Protein AF-A0A8C2JJI7-F1 (afdb_monomer_lite)

pLDDT: mean 74.16, std 18.77, range [37.81, 94.94]

Structure (mmCIF, N/CA/C/O backbone):
data_AF-A0A8C2JJI7-F1
#
_entry.id   AF-A0A8C2JJI7-F1
#
loop_
_atom_site.group_PDB
_atom_site.id
_atom_site.type_symbol
_atom_site.label_atom_id
_atom_site.label_alt_id
_atom_site.label_comp_id
_atom_site.label_asym_id
_atom_site.label_entity_id
_atom_site.label_seq_id
_atom_site.pdbx_PDB_ins_code
_atom_site.Cartn_x
_atom_site.Cartn_y
_atom_site.Cartn_z
_atom_site.occupancy
_atom_site.B_iso_or_equiv
_atom_site.auth_seq_id
_atom_site.auth_comp_id
_atom_site.auth_asym_id
_atom_site.auth_atom_id
_atom_site.pdbx_PDB_model_num
ATOM 1 N N . SER A 1 1 ? -1.330 2.331 -19.815 1.00 46.25 1 SER A N 1
ATOM 2 C CA . SER A 1 1 ? -0.433 3.511 -19.805 1.00 46.25 1 SER A CA 1
ATOM 3 C C . SER A 1 1 ? 1.007 3.026 -19.853 1.00 46.25 1 SER A C 1
ATOM 5 O O . SER A 1 1 ? 1.228 1.858 -19.550 1.00 46.25 1 SER A O 1
ATOM 7 N N . LEU A 1 2 ? 1.943 3.859 -20.327 1.00 45.59 2 LEU A N 1
ATOM 8 C CA . LEU A 1 2 ? 3.350 3.487 -20.522 1.00 45.59 2 LEU A CA 1
ATOM 9 C C . LEU A 1 2 ? 3.884 2.721 -19.292 1.00 45.59 2 LEU A C 1
ATOM 11 O O . LEU A 1 2 ? 3.709 3.190 -18.174 1.00 45.59 2 LEU A O 1
ATOM 15 N N . GLU A 1 3 ? 4.501 1.557 -19.527 1.00 57.91 3 GLU A N 1
ATOM 16 C CA . GLU A 1 3 ? 5.261 0.748 -18.547 1.00 57.91 3 GLU A CA 1
ATOM 17 C C . GLU A 1 3 ? 4.516 -0.260 -17.645 1.00 57.91 3 GLU A C 1
ATOM 19 O O . GLU A 1 3 ? 5.050 -0.665 -16.616 1.00 57.91 3 GLU A O 1
ATOM 24 N N . GLY A 1 4 ? 3.329 -0.752 -18.022 1.00 52.88 4 GLY A N 1
ATOM 25 C CA . GLY A 1 4 ? 2.749 -1.941 -17.361 1.00 52.88 4 GLY A CA 1
ATOM 26 C C . GLY A 1 4 ? 2.351 -1.733 -15.893 1.00 52.88 4 GLY A C 1
ATOM 27 O O . GLY A 1 4 ? 2.170 -2.696 -15.150 1.00 52.88 4 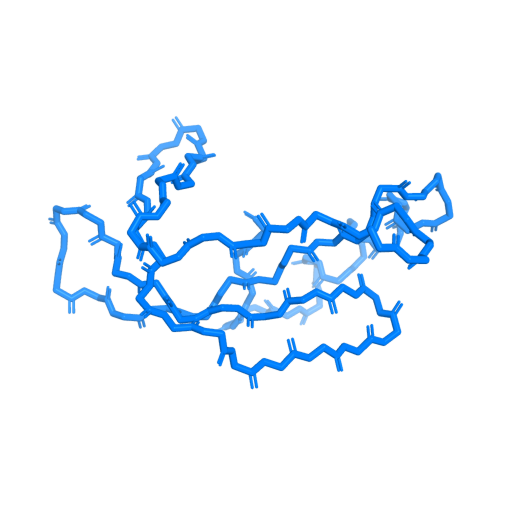GLY A O 1
ATOM 28 N N . ASP A 1 5 ? 2.212 -0.477 -15.474 1.00 61.91 5 ASP A N 1
ATOM 29 C CA . ASP A 1 5 ? 1.745 -0.143 -14.141 1.00 61.91 5 ASP A CA 1
ATOM 30 C C . ASP A 1 5 ? 0.265 -0.506 -13.982 1.00 61.91 5 ASP A C 1
ATOM 32 O O . ASP A 1 5 ? -0.577 -0.167 -14.820 1.00 61.91 5 ASP A O 1
ATOM 36 N N . TYR A 1 6 ? -0.044 -1.166 -12.867 1.00 68.75 6 TYR A N 1
ATOM 37 C CA . TYR A 1 6 ? -1.408 -1.491 -12.475 1.00 68.75 6 TYR A CA 1
ATOM 38 C C . TYR A 1 6 ? -2.248 -0.211 -12.358 1.00 68.75 6 TYR A C 1
ATOM 40 O O . TYR A 1 6 ? -1.862 0.728 -11.653 1.00 68.75 6 TYR A O 1
ATOM 48 N N . GLN A 1 7 ? -3.374 -0.154 -13.071 1.00 74.75 7 GLN A N 1
ATOM 49 C CA . GLN A 1 7 ? -4.307 0.966 -12.986 1.00 74.75 7 GLN A CA 1
ATOM 50 C C . GLN A 1 7 ? -5.207 0.775 -11.770 1.00 74.75 7 GLN A C 1
ATOM 52 O O . GLN A 1 7 ? -6.122 -0.037 -11.798 1.00 74.75 7 GLN A O 1
ATOM 57 N N . LEU A 1 8 ? -4.917 1.532 -10.715 1.00 77.56 8 LEU A N 1
ATOM 58 C CA . LEU A 1 8 ? -5.690 1.511 -9.480 1.00 77.56 8 LEU A CA 1
ATOM 59 C C . LEU A 1 8 ? -7.038 2.190 -9.668 1.00 77.56 8 LEU A C 1
ATOM 61 O O . LEU A 1 8 ? -7.098 3.314 -10.174 1.00 77.56 8 LEU A O 1
ATOM 65 N N . LEU A 1 9 ? -8.094 1.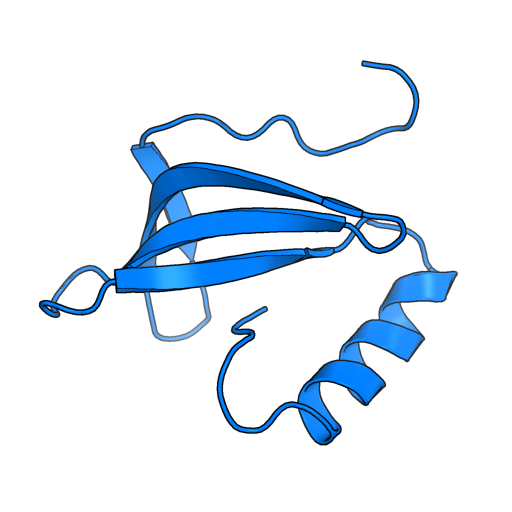534 -9.198 1.00 84.06 9 LEU A N 1
ATOM 66 C CA . LEU A 1 9 ? -9.431 2.108 -9.148 1.00 84.06 9 LEU A CA 1
ATOM 67 C C . LEU A 1 9 ? -9.825 2.414 -7.702 1.00 84.06 9 LEU A C 1
ATOM 69 O O . LEU A 1 9 ? -9.563 1.648 -6.776 1.00 84.06 9 LEU A O 1
ATOM 73 N N . GLN A 1 10 ? -10.477 3.556 -7.495 1.00 87.38 10 GLN A N 1
ATOM 74 C CA . GLN A 1 10 ? -11.103 3.841 -6.209 1.00 87.38 10 GLN A CA 1
ATOM 75 C C . GLN A 1 10 ? -12.197 2.797 -5.939 1.00 87.38 10 GLN A C 1
ATOM 77 O O . GLN A 1 10 ? -12.898 2.388 -6.863 1.00 87.38 10 GLN A O 1
ATOM 82 N N . HIS A 1 11 ? -12.329 2.369 -4.684 1.00 91.44 11 HIS A N 1
ATOM 83 C CA . HIS A 1 11 ? -13.194 1.276 -4.219 1.00 91.44 11 HIS A CA 1
ATOM 84 C C . HIS A 1 11 ? -12.807 -0.127 -4.695 1.00 91.44 11 HIS A C 1
ATOM 86 O O . HIS A 1 11 ? -13.517 -1.095 -4.413 1.00 91.44 11 HIS A O 1
ATOM 92 N N . GLU A 1 12 ? -11.670 -0.272 -5.373 1.00 90.94 12 GLU A N 1
ATOM 93 C CA . GLU A 1 12 ? -11.115 -1.584 -5.663 1.00 90.94 12 GLU A CA 1
ATOM 94 C C . GLU A 1 12 ? -10.827 -2.350 -4.366 1.00 90.94 12 GLU A C 1
ATOM 96 O O . GLU A 1 12 ? -10.397 -1.779 -3.359 1.00 90.94 12 GLU A O 1
ATOM 101 N N . VAL A 1 13 ? -11.080 -3.657 -4.392 1.00 89.75 13 VAL A N 1
ATOM 102 C CA . VAL A 1 13 ? -10.897 -4.533 -3.240 1.00 89.75 13 VAL A CA 1
ATOM 103 C C . VAL A 1 13 ? -9.615 -5.340 -3.409 1.00 89.75 13 VAL A C 1
ATOM 105 O O . VAL A 1 13 ? -9.517 -6.183 -4.298 1.00 89.75 13 VAL A O 1
ATOM 108 N N . LEU A 1 14 ? -8.653 -5.106 -2.519 1.00 87.75 14 LEU A N 1
ATOM 109 C CA . LEU A 1 14 ? -7.407 -5.859 -2.414 1.00 87.75 14 LEU A CA 1
ATOM 110 C C . LEU A 1 14 ? -7.551 -6.938 -1.336 1.00 87.75 14 LEU A C 1
ATOM 112 O O . LEU A 1 14 ? -8.092 -6.683 -0.258 1.00 87.75 14 LEU A O 1
ATOM 116 N N . CYS A 1 15 ? -7.038 -8.136 -1.598 1.00 85.50 15 CYS A N 1
ATOM 117 C CA . CYS A 1 15 ? -7.122 -9.264 -0.672 1.00 85.50 15 CYS A CA 1
ATOM 118 C C . CYS A 1 15 ? -5.730 -9.796 -0.335 1.00 85.50 15 CYS A C 1
ATOM 120 O O . CYS A 1 15 ? -4.918 -10.030 -1.227 1.00 85.50 15 CYS A O 1
ATOM 122 N N . SER A 1 16 ? -5.495 -10.055 0.949 1.00 82.81 16 SER A N 1
ATOM 123 C CA . SER A 1 16 ? -4.417 -10.929 1.411 1.00 82.81 16 SER A CA 1
ATOM 124 C C . SER A 1 16 ? -4.992 -12.291 1.814 1.00 82.81 16 SER A C 1
ATOM 126 O O . SER A 1 16 ? -6.189 -12.542 1.670 1.00 82.81 16 SER A O 1
ATOM 128 N N . LEU A 1 17 ? -4.155 -13.185 2.348 1.00 79.50 17 LEU A N 1
ATOM 129 C CA . LEU A 1 17 ? -4.607 -14.496 2.834 1.00 79.50 17 LEU A CA 1
ATOM 130 C C . LEU A 1 17 ? -5.630 -14.401 3.978 1.00 79.50 17 LEU A C 1
ATOM 132 O O . LEU A 1 17 ? -6.387 -15.341 4.196 1.00 79.50 17 LEU A O 1
ATOM 136 N N . THR A 1 18 ? -5.630 -13.299 4.732 1.00 85.25 18 THR A N 1
ATOM 137 C CA . THR A 1 18 ? -6.412 -13.168 5.973 1.00 85.25 18 THR A CA 1
ATOM 138 C C . THR A 1 18 ? -7.242 -11.894 6.056 1.00 85.25 18 THR A C 1
ATOM 140 O O . THR A 1 18 ? -8.070 -11.781 6.955 1.00 85.25 18 THR A O 1
ATOM 143 N N . ASN A 1 19 ? -7.030 -10.925 5.163 1.00 86.62 19 ASN A N 1
ATOM 144 C CA . ASN A 1 19 ? -7.659 -9.611 5.252 1.00 86.62 19 ASN A CA 1
ATOM 145 C C . ASN A 1 19 ? -8.120 -9.099 3.888 1.00 86.62 19 ASN A C 1
ATOM 147 O O . ASN A 1 19 ? -7.606 -9.487 2.838 1.00 86.62 19 ASN A O 1
ATOM 151 N N . THR A 1 20 ? -9.058 -8.159 3.936 1.00 91.50 20 THR A N 1
ATOM 152 C CA . THR A 1 20 ? -9.600 -7.470 2.768 1.00 91.50 20 THR A CA 1
ATOM 153 C C . THR A 1 20 ? -9.493 -5.967 2.973 1.00 91.50 20 THR A C 1
ATOM 155 O O . THR A 1 20 ? -9.795 -5.455 4.053 1.00 91.50 20 THR A O 1
ATOM 158 N N . TYR A 1 21 ? -9.088 -5.256 1.929 1.00 92.94 21 TYR A N 1
ATOM 159 C CA . TYR A 1 21 ? -8.829 -3.826 1.956 1.00 92.94 21 TYR A CA 1
ATOM 160 C C . TYR A 1 21 ? -9.565 -3.151 0.812 1.00 92.94 21 TYR A C 1
ATOM 162 O O . TYR A 1 21 ? -9.546 -3.639 -0.311 1.00 92.94 21 TYR A O 1
ATOM 170 N N . GLU A 1 22 ? -10.199 -2.023 1.089 1.00 94.75 22 GLU A N 1
ATOM 171 C CA . GLU A 1 22 ? -10.843 -1.203 0.070 1.00 94.75 22 GLU A CA 1
ATOM 172 C C . GLU A 1 22 ? -9.999 0.034 -0.206 1.00 94.75 22 GLU A C 1
ATOM 174 O O . GLU A 1 22 ? -9.688 0.785 0.722 1.00 94.75 22 GLU A O 1
ATOM 179 N N . VAL A 1 23 ? -9.632 0.240 -1.469 1.00 93.62 23 VAL A N 1
ATOM 180 C CA . VAL A 1 23 ? -8.867 1.406 -1.913 1.00 93.62 23 VAL A CA 1
ATOM 181 C C . VAL A 1 23 ? -9.732 2.652 -1.785 1.00 93.62 23 VAL A C 1
ATOM 183 O O . VAL A 1 23 ? -10.781 2.767 -2.412 1.00 93.62 23 VAL A O 1
ATOM 186 N N . LEU A 1 24 ? -9.275 3.615 -0.994 1.00 94.19 24 LEU A N 1
ATOM 187 C CA . LEU A 1 24 ? -9.959 4.891 -0.807 1.00 94.19 24 LEU A CA 1
ATOM 188 C C . LEU A 1 24 ? -9.360 5.986 -1.677 1.00 94.19 24 LEU A C 1
ATOM 190 O O . LEU A 1 24 ? -10.091 6.818 -2.205 1.00 94.19 24 LEU A O 1
ATOM 194 N N . GLU A 1 25 ? -8.033 6.019 -1.781 1.00 92.81 25 GLU A N 1
ATOM 195 C CA . GLU A 1 25 ? -7.320 7.134 -2.395 1.00 92.81 25 GLU A CA 1
ATOM 196 C C . GLU A 1 25 ? -5.914 6.713 -2.831 1.00 92.81 25 GLU A C 1
ATOM 198 O O . GLU A 1 25 ? -5.247 5.920 -2.163 1.00 92.81 25 GLU A O 1
ATOM 203 N N . PHE A 1 26 ? -5.436 7.278 -3.937 1.00 92.12 26 PHE A N 1
ATOM 204 C CA . PHE A 1 26 ? -4.039 7.170 -4.339 1.00 92.12 26 PHE A CA 1
ATOM 205 C C . PHE A 1 26 ? -3.180 8.171 -3.560 1.00 92.12 26 PHE A C 1
ATOM 207 O O . PHE A 1 26 ? -3.475 9.360 -3.551 1.0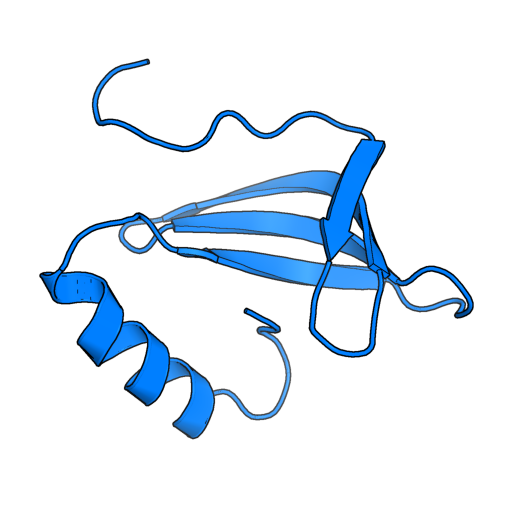0 92.12 26 PHE A O 1
ATOM 214 N N . LEU A 1 27 ? -2.095 7.696 -2.942 1.00 89.81 27 LEU A N 1
ATOM 215 C CA . LEU A 1 27 ? -1.203 8.539 -2.139 1.00 89.81 27 LEU A CA 1
ATOM 216 C C . LEU A 1 27 ? 0.068 8.946 -2.885 1.00 89.81 27 LEU A C 1
ATOM 218 O O . LEU A 1 27 ? 0.593 10.032 -2.655 1.00 89.81 27 LEU A O 1
ATOM 222 N N . GLY A 1 28 ? 0.594 8.091 -3.764 1.00 87.81 28 GLY A N 1
ATOM 223 C CA . GLY A 1 28 ? 1.807 8.425 -4.503 1.00 87.81 28 GLY A CA 1
ATOM 224 C C . GLY A 1 28 ? 2.405 7.274 -5.297 1.00 87.81 28 GLY A C 1
ATOM 225 O O . GLY A 1 28 ? 2.053 6.108 -5.132 1.00 87.81 28 GLY A O 1
ATOM 226 N N . ARG A 1 29 ? 3.345 7.614 -6.180 1.00 87.56 29 ARG A N 1
ATOM 227 C CA . ARG A 1 29 ? 4.107 6.665 -6.997 1.00 87.56 29 ARG A CA 1
ATOM 228 C C . ARG A 1 29 ? 5.593 6.932 -6.818 1.00 87.56 29 ARG A C 1
ATOM 230 O O . ARG A 1 29 ? 6.027 8.078 -6.846 1.00 87.56 29 ARG A O 1
ATOM 237 N N . GLY A 1 30 ? 6.361 5.860 -6.682 1.00 80.94 30 GLY A N 1
ATOM 238 C CA . GLY A 1 30 ? 7.818 5.901 -6.659 1.00 80.94 30 GLY A CA 1
ATOM 239 C C . GLY A 1 30 ? 8.424 4.825 -7.551 1.00 80.94 30 GLY A C 1
ATOM 240 O O . GLY A 1 30 ? 7.717 4.067 -8.216 1.00 80.94 30 GLY A O 1
ATOM 241 N N . THR A 1 31 ? 9.752 4.729 -7.529 1.00 79.62 31 THR A N 1
ATOM 242 C CA . THR A 1 31 ? 10.533 3.778 -8.339 1.00 79.62 31 THR A CA 1
ATOM 243 C C . THR A 1 31 ? 10.051 2.333 -8.195 1.00 79.62 31 THR A C 1
ATOM 245 O O . THR A 1 31 ? 10.010 1.589 -9.169 1.00 79.62 31 THR A O 1
ATOM 248 N N . PHE A 1 32 ? 9.641 1.942 -6.988 1.00 75.44 32 PHE A N 1
ATOM 249 C CA . PHE A 1 32 ? 9.322 0.552 -6.654 1.00 75.44 32 PHE A CA 1
ATOM 250 C C . PHE A 1 32 ? 7.838 0.190 -6.781 1.00 75.44 32 PHE A C 1
ATOM 252 O O . PHE A 1 32 ? 7.492 -0.984 -6.668 1.00 75.44 32 PHE A O 1
ATOM 259 N N . GLY A 1 33 ? 6.950 1.162 -7.005 1.00 83.25 33 GLY A N 1
ATOM 260 C CA . GLY A 1 33 ? 5.516 0.893 -7.019 1.00 83.25 33 GLY A CA 1
ATOM 261 C C . GLY A 1 33 ? 4.642 2.093 -6.689 1.00 83.25 33 GLY A C 1
ATOM 262 O O . GLY A 1 33 ? 5.063 3.249 -6.762 1.00 83.25 33 GLY A O 1
ATOM 263 N N . GLN A 1 34 ? 3.402 1.787 -6.330 1.00 87.50 34 GLN A N 1
ATOM 264 C CA . GLN A 1 34 ? 2.345 2.747 -6.025 1.00 87.50 34 GLN A CA 1
ATOM 265 C C . GLN A 1 34 ? 1.887 2.563 -4.584 1.00 87.50 34 GLN A C 1
ATOM 267 O O . GLN A 1 34 ? 1.845 1.439 -4.100 1.00 87.50 34 GLN A O 1
ATOM 272 N N . VAL A 1 35 ? 1.543 3.650 -3.902 1.00 89.12 35 VAL A N 1
ATOM 273 C CA . VAL A 1 35 ? 1.016 3.629 -2.537 1.00 89.12 35 VAL A CA 1
ATOM 274 C C . VAL A 1 35 ? -0.416 4.139 -2.555 1.00 89.12 35 VAL A C 1
ATOM 276 O O . VAL A 1 35 ? -0.708 5.178 -3.151 1.00 89.12 35 VAL A O 1
ATOM 279 N N . VAL A 1 36 ? -1.302 3.412 -1.885 1.00 91.50 36 VAL A N 1
ATOM 280 C CA . VAL A 1 36 ? -2.719 3.748 -1.738 1.00 91.50 36 VAL A CA 1
ATOM 281 C C . VAL A 1 36 ? -3.122 3.769 -0.276 1.00 91.50 36 VAL A C 1
ATOM 283 O O . VAL A 1 36 ? -2.580 3.033 0.546 1.00 91.50 36 VAL A O 1
ATOM 286 N N . LYS A 1 37 ? -4.096 4.615 0.039 1.00 93.12 37 LYS A N 1
ATOM 287 C CA . LYS A 1 37 ? -4.814 4.611 1.304 1.00 93.12 37 LYS A CA 1
ATOM 288 C C . LYS A 1 37 ? -5.949 3.613 1.194 1.00 93.12 37 LYS A C 1
ATOM 290 O O . LYS A 1 37 ? -6.773 3.730 0.286 1.00 93.12 37 LYS A O 1
ATOM 295 N N . CYS A 1 38 ? -6.029 2.693 2.141 1.00 94.75 38 CYS A N 1
ATOM 296 C CA . CYS A 1 38 ? -7.082 1.696 2.179 1.00 94.75 38 CYS A CA 1
ATOM 297 C C . CYS A 1 38 ? -7.776 1.658 3.534 1.00 94.75 38 CYS A C 1
ATOM 299 O O . CYS A 1 38 ? -7.162 1.897 4.575 1.00 94.75 38 CYS A O 1
ATOM 301 N N . TRP A 1 39 ? -9.050 1.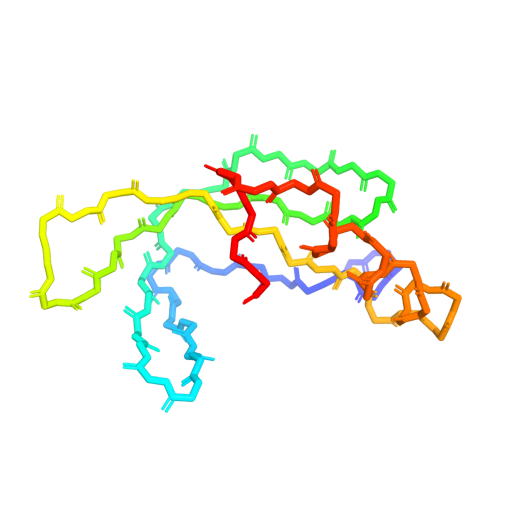289 3.514 1.00 94.94 39 TRP A N 1
ATOM 302 C CA . TRP A 1 39 ? -9.760 0.846 4.704 1.00 94.94 39 TRP A CA 1
ATOM 303 C C . TRP A 1 39 ? -9.642 -0.672 4.830 1.00 94.94 39 TRP A C 1
ATOM 305 O O . TRP A 1 39 ? -9.979 -1.399 3.894 1.00 94.94 39 TRP A O 1
ATOM 315 N N . LYS A 1 40 ? -9.164 -1.164 5.976 1.00 93.50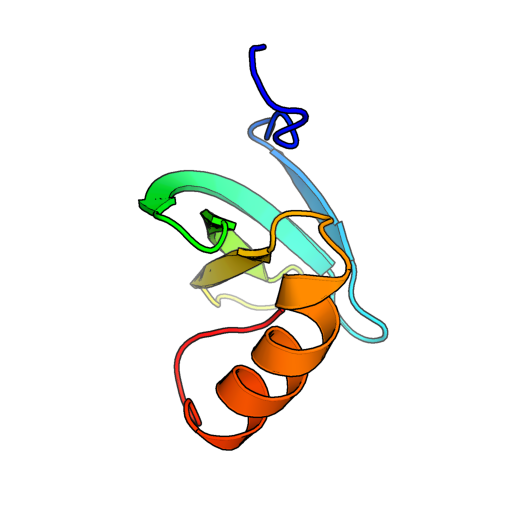 40 LYS A N 1
ATOM 316 C CA . LYS A 1 40 ? -9.172 -2.599 6.276 1.00 93.50 40 LYS A CA 1
ATOM 317 C C . LYS A 1 40 ? -10.579 -3.001 6.711 1.00 93.50 40 LYS A C 1
ATOM 319 O O . LYS A 1 40 ? -11.059 -2.604 7.772 1.00 93.50 40 LYS A O 1
ATOM 324 N N . ARG A 1 41 ? -11.255 -3.787 5.875 1.00 91.69 41 ARG A N 1
ATOM 325 C CA . ARG A 1 41 ? -12.644 -4.179 6.118 1.00 91.69 41 ARG A CA 1
ATOM 326 C C . ARG A 1 41 ? -12.752 -5.018 7.388 1.00 91.69 41 ARG A C 1
ATOM 328 O O . ARG A 1 41 ? -11.898 -5.852 7.675 1.00 91.69 41 ARG A O 1
ATOM 335 N N . GLY A 1 42 ? -13.826 -4.790 8.137 1.00 93.00 42 GLY A N 1
ATOM 336 C CA . GLY A 1 42 ? -14.058 -5.447 9.426 1.00 93.00 42 GLY A CA 1
ATOM 337 C C . GLY A 1 42 ? -13.294 -4.825 10.599 1.00 93.00 42 GLY A C 1
ATOM 338 O O . GLY A 1 42 ? -13.473 -5.275 11.727 1.00 93.00 42 GLY A O 1
ATOM 339 N N . THR A 1 43 ? -12.489 -3.782 10.372 1.00 91.06 43 THR A N 1
ATOM 340 C CA . THR A 1 43 ? -11.880 -2.969 11.435 1.00 91.06 43 THR A CA 1
ATOM 341 C C . THR A 1 43 ? -12.153 -1.482 11.192 1.00 91.06 43 THR A C 1
ATOM 343 O O . THR A 1 43 ? -12.754 -1.107 10.188 1.00 91.06 43 THR A O 1
ATOM 346 N N . SER A 1 44 ? -11.729 -0.611 12.108 1.00 90.12 44 SER A N 1
ATOM 347 C CA . SER A 1 44 ? -11.756 0.850 11.912 1.00 90.12 44 SER A CA 1
ATOM 348 C C . SER A 1 44 ? -10.404 1.393 11.428 1.00 90.12 44 SER A C 1
ATOM 350 O O . SER A 1 44 ? -10.125 2.582 11.563 1.00 90.12 44 SER A O 1
ATOM 352 N N . GLU A 1 45 ? -9.528 0.523 10.916 1.00 91.31 45 GLU A N 1
ATOM 353 C CA . GLU A 1 45 ? -8.148 0.875 10.589 1.00 91.31 45 GLU A CA 1
ATOM 354 C C . GLU A 1 45 ? -8.026 1.418 9.160 1.00 91.31 45 GLU A C 1
ATOM 356 O O . GLU A 1 45 ? -8.485 0.806 8.190 1.00 91.31 45 GLU A O 1
ATOM 361 N N . ILE A 1 46 ? -7.339 2.554 9.035 1.00 92.56 46 ILE A N 1
ATOM 362 C CA . ILE A 1 46 ? -6.882 3.115 7.763 1.00 92.56 46 ILE A CA 1
ATOM 363 C C . ILE A 1 46 ? -5.395 2.813 7.621 1.00 92.56 46 ILE A C 1
ATOM 365 O O . ILE A 1 46 ? -4.607 3.136 8.508 1.00 92.56 46 ILE A O 1
ATOM 369 N N . VAL A 1 47 ? -5.012 2.208 6.501 1.00 89.44 47 VAL A N 1
ATOM 370 C CA . VAL A 1 47 ? -3.639 1.760 6.240 1.00 89.44 47 VAL A CA 1
ATOM 371 C C . VAL A 1 47 ? -3.130 2.299 4.910 1.00 89.44 47 VAL A C 1
ATOM 373 O O . VAL A 1 47 ? -3.913 2.604 4.011 1.00 89.44 47 VAL A O 1
ATOM 376 N N . ALA A 1 48 ? -1.811 2.394 4.776 1.00 90.06 48 ALA A N 1
ATOM 377 C CA . ALA A 1 48 ? -1.158 2.581 3.488 1.00 90.06 48 ALA A CA 1
ATOM 378 C C . ALA A 1 48 ? -0.712 1.214 2.945 1.00 90.06 48 ALA A C 1
ATOM 380 O O . ALA A 1 48 ? -0.062 0.451 3.661 1.00 90.06 48 ALA A O 1
ATOM 381 N N . ILE A 1 49 ? -1.055 0.907 1.694 1.00 88.06 49 ILE A N 1
ATOM 382 C CA . ILE A 1 49 ? -0.646 -0.321 0.995 1.00 88.06 49 ILE A CA 1
ATOM 383 C C . ILE A 1 49 ? 0.250 0.064 -0.174 1.00 88.06 49 ILE A C 1
ATOM 385 O O . ILE A 1 49 ? -0.103 0.945 -0.960 1.00 88.06 49 ILE A O 1
ATOM 389 N N . LYS A 1 50 ? 1.412 -0.589 -0.286 1.00 86.94 50 LYS A N 1
ATOM 390 C CA . LYS A 1 50 ? 2.380 -0.363 -1.367 1.00 86.94 50 LYS A CA 1
ATOM 391 C C . LYS A 1 50 ? 2.322 -1.520 -2.358 1.00 86.94 50 LYS A C 1
ATOM 393 O O . LYS A 1 50 ? 2.816 -2.608 -2.096 1.00 86.94 50 LYS A O 1
ATOM 398 N N . ILE A 1 51 ? 1.772 -1.245 -3.530 1.00 82.56 51 ILE A N 1
ATOM 399 C CA . ILE A 1 51 ? 1.644 -2.190 -4.635 1.00 82.56 51 ILE A CA 1
ATOM 400 C C . ILE A 1 51 ? 2.924 -2.129 -5.461 1.00 82.56 51 ILE A C 1
ATOM 402 O O . ILE A 1 51 ? 3.217 -1.120 -6.112 1.00 82.56 51 ILE A O 1
ATOM 406 N N . LEU A 1 52 ? 3.704 -3.206 -5.406 1.00 80.19 52 LEU A N 1
ATOM 407 C CA . LEU A 1 52 ? 4.977 -3.312 -6.112 1.00 80.19 52 LEU A CA 1
ATOM 408 C C . LEU A 1 52 ? 4.764 -3.524 -7.615 1.00 80.19 52 LEU A C 1
ATOM 410 O O . LEU A 1 52 ? 3.828 -4.202 -8.040 1.00 80.19 52 LEU A O 1
ATOM 414 N N . LYS A 1 53 ? 5.660 -2.966 -8.437 1.00 75.50 53 LYS A N 1
ATOM 415 C CA . LYS A 1 53 ? 5.657 -3.237 -9.882 1.00 75.50 53 LYS A CA 1
ATOM 416 C C . LYS A 1 53 ? 5.983 -4.711 -10.137 1.00 75.50 53 LYS A C 1
ATOM 418 O O . LYS A 1 53 ? 6.922 -5.248 -9.546 1.00 75.50 53 LYS A O 1
ATOM 423 N N . ASN A 1 54 ? 5.262 -5.348 -11.061 1.00 65.31 54 ASN A N 1
ATOM 424 C CA . ASN A 1 54 ? 5.516 -6.733 -11.455 1.00 65.31 54 ASN A CA 1
ATOM 425 C C . ASN A 1 54 ? 6.762 -6.826 -12.360 1.00 65.31 54 ASN A C 1
ATOM 427 O O . ASN A 1 54 ? 6.655 -6.943 -13.578 1.00 65.31 54 ASN A O 1
ATOM 431 N N . HIS A 1 55 ? 7.951 -6.723 -11.760 1.00 61.44 55 HIS A N 1
ATOM 432 C CA . HIS A 1 55 ? 9.234 -6.941 -12.428 1.00 61.44 55 HIS A CA 1
ATOM 433 C C . HIS A 1 55 ? 10.056 -7.966 -11.630 1.00 61.44 55 HIS A C 1
ATOM 435 O O . HIS A 1 55 ? 10.178 -7.825 -10.408 1.00 61.44 55 HIS A O 1
ATOM 441 N N . PRO A 1 56 ? 10.683 -8.965 -12.277 1.00 56.78 56 PRO A N 1
ATOM 442 C CA . PRO A 1 56 ? 11.420 -10.032 -11.589 1.00 56.78 56 PRO A CA 1
ATOM 443 C C . PRO A 1 56 ? 12.550 -9.517 -10.677 1.00 56.78 56 PRO A C 1
ATOM 445 O O . PRO A 1 56 ? 12.837 -10.119 -9.645 1.00 56.78 56 PRO A O 1
ATOM 448 N N . SER A 1 57 ? 13.137 -8.359 -10.991 1.00 58.62 57 SER A N 1
ATOM 449 C CA . SER A 1 57 ? 14.131 -7.681 -10.140 1.00 58.62 57 SER A CA 1
ATOM 450 C C . SER A 1 57 ? 13.566 -7.172 -8.804 1.00 58.62 57 SER A C 1
ATOM 452 O O . SER A 1 57 ? 14.301 -7.109 -7.821 1.00 58.62 57 SER A O 1
ATOM 454 N N . TYR A 1 58 ? 12.276 -6.819 -8.743 1.00 53.38 58 TYR A N 1
ATOM 455 C CA . TYR A 1 58 ? 11.628 -6.287 -7.536 1.00 53.38 58 TYR A CA 1
ATOM 456 C C . TYR A 1 58 ? 11.028 -7.381 -6.649 1.00 53.38 58 TYR A C 1
ATOM 458 O O . TYR A 1 58 ? 10.858 -7.149 -5.457 1.00 53.38 58 TYR A O 1
ATOM 466 N N . ALA A 1 59 ? 10.790 -8.588 -7.175 1.00 53.59 59 ALA A N 1
ATOM 467 C CA . ALA A 1 59 ? 10.315 -9.724 -6.379 1.00 53.59 59 ALA A CA 1
ATOM 468 C C . ALA A 1 59 ? 11.300 -10.096 -5.253 1.00 53.59 59 ALA A C 1
ATOM 470 O O . ALA A 1 59 ? 10.893 -10.346 -4.119 1.00 53.59 59 ALA A O 1
ATOM 471 N N . ARG A 1 60 ? 12.611 -10.059 -5.541 1.00 52.38 60 ARG A N 1
ATOM 472 C CA . ARG A 1 60 ? 13.665 -10.295 -4.539 1.00 52.38 60 ARG A CA 1
ATOM 473 C C . ARG A 1 60 ? 13.783 -9.137 -3.539 1.00 52.38 60 ARG A C 1
ATOM 475 O O . ARG A 1 60 ? 14.021 -9.378 -2.362 1.00 52.38 60 ARG A O 1
ATOM 482 N N . GLN A 1 61 ? 13.592 -7.894 -3.985 1.00 52.44 61 GLN A N 1
ATOM 483 C CA . GLN A 1 61 ? 13.699 -6.714 -3.119 1.00 52.44 61 GLN A CA 1
ATOM 484 C C . GLN A 1 61 ? 12.465 -6.525 -2.220 1.00 52.44 61 GLN A C 1
ATOM 486 O O . GLN A 1 61 ? 12.613 -6.087 -1.083 1.00 52.44 61 GLN A O 1
ATOM 491 N N . GLY A 1 62 ? 11.271 -6.916 -2.681 1.00 53.09 62 GLY A N 1
ATOM 492 C CA . GLY A 1 62 ? 10.041 -6.890 -1.884 1.00 53.09 62 GLY A CA 1
ATOM 493 C C . GLY A 1 62 ? 10.133 -7.768 -0.633 1.00 53.09 62 GLY A C 1
ATOM 494 O O . GLY A 1 62 ? 9.709 -7.352 0.438 1.00 53.09 62 GLY A O 1
ATOM 495 N N . GLN A 1 63 ? 10.788 -8.932 -0.723 1.00 49.53 63 GLN A N 1
ATOM 496 C CA . GLN A 1 63 ? 11.068 -9.789 0.442 1.00 49.53 63 GLN A CA 1
ATOM 497 C C . GLN A 1 63 ? 12.045 -9.141 1.445 1.00 49.53 63 GLN A C 1
ATOM 499 O O . GLN A 1 63 ? 11.936 -9.365 2.651 1.00 49.53 63 GLN A O 1
ATOM 504 N N . ILE A 1 64 ? 12.978 -8.312 0.962 1.00 49.84 64 ILE A N 1
ATOM 505 C CA . ILE A 1 64 ? 13.930 -7.570 1.803 1.00 49.84 64 ILE A CA 1
ATOM 506 C C . ILE A 1 64 ? 13.234 -6.386 2.496 1.00 49.84 64 ILE A C 1
ATOM 508 O O . ILE A 1 64 ? 13.431 -6.195 3.693 1.00 49.84 64 ILE A O 1
ATOM 512 N N . GLU A 1 65 ? 12.381 -5.625 1.795 1.00 49.19 65 GLU A N 1
ATOM 513 C CA . GLU A 1 65 ? 11.613 -4.515 2.394 1.00 49.19 65 GLU A CA 1
ATOM 514 C C . GLU A 1 65 ? 10.667 -4.996 3.510 1.00 49.19 65 GLU A C 1
ATOM 516 O O . GLU A 1 65 ? 10.595 -4.342 4.553 1.00 49.19 65 GLU A O 1
ATOM 521 N N . VAL A 1 66 ? 10.025 -6.164 3.350 1.00 49.47 66 VAL A N 1
ATOM 522 C CA . VAL A 1 66 ? 9.172 -6.784 4.390 1.00 49.47 66 VAL A CA 1
ATOM 523 C C . VAL A 1 66 ? 9.949 -7.074 5.681 1.00 49.47 66 VAL A C 1
ATOM 525 O O . VAL A 1 66 ? 9.386 -6.989 6.767 1.00 49.47 66 VAL A O 1
ATOM 528 N N . SER A 1 67 ? 11.249 -7.369 5.585 1.00 43.25 67 SER A N 1
ATOM 529 C CA . SER A 1 67 ? 12.086 -7.659 6.759 1.00 43.25 67 SER A CA 1
ATOM 530 C C . SER A 1 67 ? 12.611 -6.399 7.462 1.00 43.25 67 SER A C 1
ATOM 532 O O . SER A 1 67 ? 13.057 -6.485 8.603 1.00 43.25 67 SER A O 1
ATOM 534 N N . ILE A 1 68 ? 12.584 -5.236 6.800 1.00 4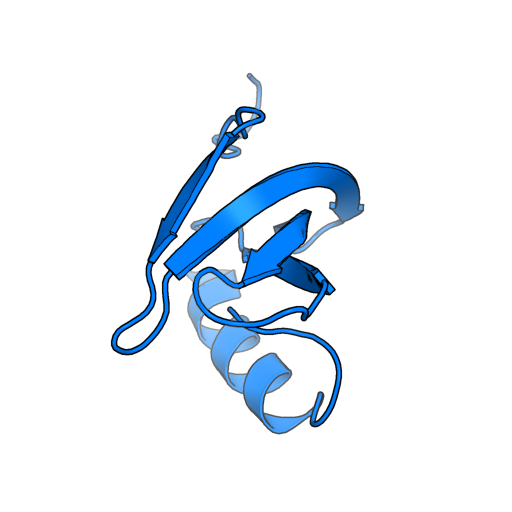4.78 68 ILE A N 1
ATOM 535 C CA . ILE A 1 68 ? 13.176 -3.988 7.313 1.00 44.78 68 ILE A CA 1
ATOM 536 C C . ILE A 1 68 ? 12.105 -3.021 7.851 1.00 44.78 68 ILE A C 1
ATOM 538 O O . ILE A 1 68 ? 12.367 -2.309 8.821 1.00 44.78 68 ILE A O 1
ATOM 542 N N . LEU A 1 69 ? 10.893 -2.986 7.281 1.00 42.00 69 LEU A N 1
ATOM 543 C CA . LEU A 1 69 ? 9.848 -2.033 7.685 1.00 42.00 69 LEU A CA 1
ATOM 544 C C . LEU A 1 69 ? 8.787 -2.674 8.592 1.00 42.00 69 LEU A C 1
ATOM 546 O O . LEU A 1 69 ? 7.701 -3.044 8.155 1.00 42.00 69 LEU A O 1
ATOM 550 N N . ASN A 1 70 ? 9.069 -2.726 9.893 1.00 40.12 70 ASN A N 1
ATOM 551 C CA . ASN A 1 70 ? 8.184 -3.346 10.882 1.00 40.12 70 ASN A CA 1
ATOM 552 C C . ASN A 1 70 ? 6.854 -2.598 11.138 1.00 40.12 70 ASN A C 1
ATOM 554 O O . ASN A 1 70 ? 6.064 -3.098 11.922 1.00 40.12 70 ASN A O 1
ATOM 558 N N . HIS A 1 71 ? 6.561 -1.434 10.531 1.00 40.03 71 HIS A N 1
ATOM 559 C CA . HIS A 1 71 ? 5.381 -0.635 10.931 1.00 40.03 71 HIS A CA 1
ATOM 560 C C . HIS A 1 71 ? 4.555 0.072 9.830 1.00 40.03 71 HIS A C 1
ATOM 562 O O . HIS A 1 71 ? 3.614 0.778 10.193 1.00 40.03 71 HIS A O 1
ATOM 568 N N . THR A 1 72 ? 4.820 -0.030 8.513 1.00 37.81 72 THR A N 1
ATOM 569 C CA . THR A 1 72 ? 4.024 0.798 7.551 1.00 37.81 72 THR A CA 1
ATOM 570 C C . THR A 1 72 ? 3.861 0.282 6.113 1.00 37.81 72 THR A C 1
ATOM 572 O O . THR A 1 72 ? 3.399 1.025 5.253 1.00 37.81 72 THR A O 1
ATOM 575 N N . CYS A 1 73 ? 4.179 -0.972 5.799 1.00 46.00 73 CYS A N 1
ATOM 576 C CA . CYS A 1 73 ? 3.864 -1.521 4.474 1.00 46.00 73 CYS A CA 1
ATOM 577 C C . CYS A 1 73 ? 3.304 -2.929 4.608 1.00 46.00 73 CYS A C 1
ATOM 579 O O . CYS A 1 73 ? 4.046 -3.876 4.846 1.00 46.00 73 CYS A O 1
ATOM 581 N N . LEU A 1 74 ? 1.989 -3.056 4.445 1.00 51.81 74 LEU A N 1
ATOM 582 C CA . LEU A 1 74 ? 1.403 -4.328 4.053 1.00 51.81 74 LEU A CA 1
ATOM 583 C C . LEU A 1 74 ? 1.514 -4.400 2.530 1.00 51.81 74 LEU A C 1
ATOM 585 O O . LEU A 1 74 ? 1.074 -3.481 1.833 1.00 51.81 74 LEU A O 1
ATOM 589 N N . VAL A 1 75 ? 2.205 -5.439 2.068 1.00 51.50 75 VAL A N 1
ATOM 590 C CA . VAL A 1 75 ? 2.229 -5.883 0.668 1.00 51.50 75 VAL A CA 1
ATOM 591 C C . VAL A 1 75 ? 0.850 -6.379 0.263 1.00 51.50 75 VAL A C 1
ATOM 593 O O . VAL A 1 75 ? 0.210 -7.055 1.103 1.00 51.50 75 VAL A O 1
#

Radius of gyration: 12.51 Å; chains: 1; bounding box: 28×23×32 Å

Foldseek 3Di:
DPDQADDDDQQDWDDDPPWIWGFHAWDDADPFATWTWTDTPPDRDIAIEGDGHPDPVNVVVVVVVVVVDPDHYDD

Organism: Cyprinus carpio (NCBI:txid7962)

Secondary structure (DSSP, 8-state):
-TT------TT-EEE-SS-EEEEEEEEEEETTEEEEEEEETTSS-EEEEEEE---HHHHHHHHHHHHH-TTT-B-

Sequence (75 aa):
SLEGDYQLLQHEVLCSLTNTYEVLEFLGRGTFGQVVKCWKRGTSEIVAIKILKNHPSYARQGQIEVSILNHTCLV

InterPro domains:
  IPR000719 Protein kinase domain [PF00069] (21-70)
  IPR000719 Protein kinase domain [PS50011] (21-75)
  IPR011009 Protein kinase-like domain superfamily [SSF56112] (12-73)
  IPR017441 Protein kinase, ATP binding site [PS00107] (27-50)
  IPR050494 Serine/threonine and dual-specificity kinase [PTHR24058] (6-71)